Protein AF-A0A1X0SEX7-F1 (afdb_monomer_lite)

Radius of gyration: 27.44 Å; chains: 1; bounding box: 68×62×56 Å

Sequence (170 aa):
SIDMVCKDCQETGHANKSYYKCKYYKEASADDVGTSAGKKRKQSSGVKQEKAKRQKTTESSSSVICTSCKQTGHKSARSPDCPNHMLSKNEIFSRNLGQQFKTLTRKLPFNHCIHSSYQSALNSRIVSACEDTHQVVSRAQLFINQYTLNLKVHSNHIFKQNFWYSICQL

Organism: Rhizopus microsporus (NCBI:txid58291)

Structure (mmCIF, N/CA/C/O backbone):
data_AF-A0A1X0SEX7-F1
#
_entry.id   AF-A0A1X0SEX7-F1
#
loop_
_atom_site.group_PDB
_atom_site.id
_atom_site.type_symbol
_atom_site.label_atom_id
_atom_site.label_alt_id
_atom_site.label_comp_id
_atom_site.label_asym_id
_atom_site.label_entity_id
_atom_site.label_seq_id
_atom_site.pdbx_PDB_ins_code
_atom_site.Cartn_x
_atom_site.Cartn_y
_atom_site.Cartn_z
_atom_site.occupancy
_atom_site.B_iso_or_equiv
_atom_site.auth_seq_id
_atom_site.auth_comp_id
_atom_site.auth_asym_id
_atom_site.auth_atom_id
_atom_site.pdbx_PDB_model_num
ATOM 1 N N . SER A 1 1 ? -2.885 44.934 -12.600 1.00 49.81 1 SER A N 1
ATOM 2 C CA . SER A 1 1 ? -3.282 43.662 -11.974 1.00 49.81 1 SER A CA 1
ATOM 3 C C . SER A 1 1 ? -4.450 43.088 -12.729 1.00 49.81 1 SER A C 1
ATOM 5 O O . SER A 1 1 ? -5.437 43.788 -12.883 1.00 49.81 1 SER A O 1
ATOM 7 N N . ILE A 1 2 ? -4.330 41.872 -13.259 1.00 58.03 2 ILE A N 1
ATOM 8 C CA . ILE A 1 2 ? -5.489 41.151 -13.793 1.00 58.03 2 ILE A CA 1
ATOM 9 C C . ILE A 1 2 ? -6.221 40.613 -12.570 1.00 58.03 2 ILE A C 1
ATOM 11 O O . ILE A 1 2 ? -5.720 39.698 -11.915 1.00 58.03 2 ILE A O 1
ATOM 15 N N . ASP A 1 3 ? -7.350 41.222 -12.221 1.00 67.75 3 ASP A N 1
ATOM 16 C CA . ASP A 1 3 ? -8.207 40.705 -11.163 1.00 67.75 3 ASP A CA 1
ATOM 17 C C . ASP A 1 3 ? -8.686 39.315 -11.582 1.00 67.75 3 ASP A C 1
ATOM 19 O O . ASP A 1 3 ? -9.443 39.145 -12.537 1.00 67.75 3 ASP A O 1
ATOM 23 N N . MET A 1 4 ? -8.163 38.286 -10.917 1.00 80.69 4 MET A N 1
ATOM 24 C CA . MET A 1 4 ? -8.526 36.906 -11.207 1.00 80.69 4 MET A CA 1
ATOM 25 C C . MET A 1 4 ? -9.962 36.683 -10.731 1.00 80.69 4 MET A C 1
ATOM 27 O O . MET A 1 4 ? -10.210 36.651 -9.528 1.00 80.69 4 MET A O 1
ATOM 31 N N . VAL A 1 5 ? -10.899 36.577 -11.673 1.00 85.94 5 VAL A N 1
ATOM 32 C CA . VAL A 1 5 ? -12.322 36.350 -11.394 1.00 85.94 5 VAL A CA 1
ATOM 33 C C . VAL A 1 5 ? -12.609 34.854 -11.331 1.00 85.94 5 VAL A C 1
ATOM 35 O O . VAL A 1 5 ? -12.211 34.084 -12.213 1.00 85.94 5 VAL A O 1
ATOM 38 N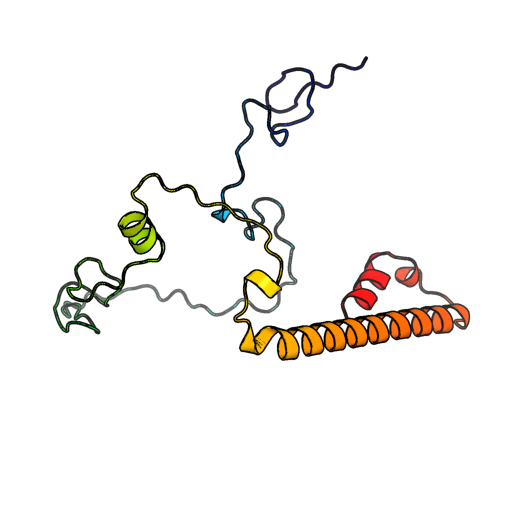 N . CYS A 1 6 ? -13.336 34.438 -10.300 1.00 89.12 6 CYS A N 1
ATOM 39 C CA . CYS A 1 6 ? -13.711 33.053 -10.097 1.00 89.12 6 CYS A CA 1
ATOM 40 C C . CYS A 1 6 ? -14.743 32.614 -11.133 1.00 89.12 6 CYS A C 1
ATOM 42 O O . CYS A 1 6 ? -15.816 33.202 -11.245 1.00 89.12 6 CYS A O 1
ATOM 44 N N . LYS A 1 7 ? -14.468 31.518 -11.846 1.00 89.56 7 LYS A N 1
ATOM 45 C CA . LYS A 1 7 ? -15.387 30.986 -12.865 1.00 89.56 7 LYS A CA 1
ATOM 46 C C . LYS A 1 7 ? -16.704 30.454 -12.293 1.00 89.56 7 LYS A C 1
ATOM 48 O O . LYS A 1 7 ? -17.664 30.309 -13.041 1.00 89.56 7 LYS A O 1
ATOM 53 N N . ASP A 1 8 ? -16.741 30.140 -10.999 1.00 88.50 8 ASP A N 1
ATOM 54 C CA . ASP A 1 8 ? -17.912 29.556 -10.343 1.00 88.50 8 ASP A CA 1
ATOM 55 C C . ASP A 1 8 ? -18.738 30.598 -9.570 1.00 88.50 8 ASP A C 1
ATOM 57 O O . ASP A 1 8 ? -19.960 30.584 -9.676 1.00 88.50 8 ASP A O 1
ATOM 61 N N . CYS A 1 9 ? -18.105 31.492 -8.793 1.00 88.19 9 CYS A N 1
ATOM 62 C CA . CYS A 1 9 ? -18.814 32.510 -7.997 1.00 88.19 9 CYS A CA 1
ATOM 63 C C . CYS A 1 9 ? -18.728 33.939 -8.527 1.00 88.19 9 CYS A C 1
ATOM 65 O O . CYS A 1 9 ? -19.382 34.806 -7.960 1.00 88.19 9 CYS A O 1
ATOM 67 N N . GLN A 1 10 ? -17.970 34.182 -9.600 1.00 85.44 10 GLN A N 1
ATOM 68 C CA . GLN A 1 10 ? -17.798 35.497 -10.234 1.00 85.44 10 GLN A CA 1
ATOM 69 C C . GLN A 1 10 ? -17.196 36.588 -9.328 1.00 85.44 10 GLN A C 1
ATOM 71 O O . GLN A 1 10 ? -17.140 37.750 -9.716 1.00 85.44 10 GLN A O 1
ATOM 76 N N . GLU A 1 11 ? -16.683 36.225 -8.151 1.00 86.38 11 GLU A N 1
ATOM 77 C CA . GLU A 1 11 ? -15.942 37.130 -7.269 1.00 86.38 11 GLU A CA 1
ATOM 78 C C . GLU A 1 11 ? -14.468 37.222 -7.686 1.00 86.38 11 GLU A C 1
ATOM 80 O O . GLU A 1 11 ? -13.897 36.279 -8.243 1.00 86.38 11 GLU A O 1
ATOM 85 N N . THR A 1 12 ? -13.831 38.354 -7.396 1.00 86.56 12 THR A N 1
ATOM 86 C CA . THR A 1 12 ? -12.409 38.587 -7.670 1.00 86.56 12 THR A CA 1
ATOM 87 C C . THR A 1 12 ? -11.507 37.949 -6.603 1.00 86.56 12 THR A C 1
ATOM 89 O O . THR A 1 12 ? -11.920 37.650 -5.482 1.00 86.56 12 THR A O 1
ATOM 92 N N . GLY A 1 13 ? -10.245 37.696 -6.956 1.00 84.56 13 GLY A N 1
ATOM 93 C CA . GLY A 1 13 ? -9.204 37.202 -6.046 1.00 84.56 13 GLY A CA 1
ATOM 94 C C . GLY A 1 13 ? -8.986 35.683 -6.032 1.00 84.56 13 GLY A C 1
ATOM 95 O O . GLY A 1 13 ? -8.100 35.213 -5.320 1.00 84.56 13 GLY A O 1
ATOM 96 N N . HIS A 1 14 ? -9.736 34.896 -6.811 1.00 86.69 14 HIS A N 1
ATOM 97 C CA . HIS A 1 14 ? -9.532 33.445 -6.938 1.00 86.69 14 HIS A CA 1
ATOM 98 C C . HIS A 1 14 ? -10.103 32.893 -8.257 1.00 86.69 14 HIS A C 1
ATOM 100 O O . HIS A 1 14 ? -10.857 33.570 -8.938 1.00 86.69 14 HIS A O 1
ATOM 106 N N . ALA A 1 15 ? -9.731 31.669 -8.653 1.00 85.69 15 ALA A N 1
ATOM 107 C CA . ALA A 1 15 ? -10.005 31.164 -10.009 1.00 85.69 15 ALA A CA 1
ATOM 108 C C . ALA A 1 15 ? -11.253 30.275 -10.119 1.00 85.69 15 ALA A C 1
ATOM 110 O O . ALA A 1 15 ? -11.877 30.222 -11.180 1.00 85.69 15 ALA A O 1
ATOM 111 N N . ASN A 1 16 ? -11.587 29.519 -9.072 1.00 87.06 16 ASN A N 1
ATOM 112 C CA . ASN A 1 16 ? -12.668 28.530 -9.091 1.00 87.06 16 ASN A CA 1
ATOM 113 C C . ASN A 1 16 ? -13.093 28.122 -7.666 1.00 87.06 16 ASN A C 1
ATOM 115 O O . ASN A 1 16 ? -12.417 28.436 -6.682 1.00 87.06 16 ASN A O 1
ATOM 119 N N . LYS A 1 17 ? -14.171 27.340 -7.571 1.00 87.12 17 LYS A N 1
ATOM 120 C CA . LYS A 1 17 ? -14.752 26.848 -6.310 1.00 87.12 17 LYS A CA 1
ATOM 121 C C . LYS A 1 17 ? -13.900 25.879 -5.495 1.00 87.12 17 LYS A C 1
ATOM 123 O O . LYS A 1 17 ? -14.319 25.504 -4.411 1.00 87.12 17 LYS A O 1
ATOM 128 N N . SER A 1 18 ? -12.738 25.439 -5.985 1.00 83.50 18 SER A N 1
ATOM 129 C CA . SER A 1 18 ? -11.811 24.628 -5.178 1.00 83.50 18 SER A CA 1
ATOM 130 C C . SER A 1 18 ? -10.974 25.469 -4.210 1.00 83.50 18 SER A C 1
ATOM 132 O O . SER A 1 18 ? -10.324 24.922 -3.324 1.00 83.50 18 SER A O 1
ATOM 134 N N . TYR A 1 19 ? -11.000 26.799 -4.345 1.00 84.50 19 TYR A N 1
ATOM 135 C CA . TYR A 1 19 ? -10.377 27.697 -3.383 1.00 84.50 19 TYR A CA 1
ATOM 136 C C . TYR A 1 19 ? -11.193 27.751 -2.087 1.00 84.50 19 TYR A C 1
ATOM 138 O O . TYR A 1 19 ? -12.383 28.041 -2.127 1.00 84.50 19 TYR A O 1
ATOM 146 N N . TYR A 1 20 ? -10.546 27.530 -0.942 1.00 83.62 20 TYR A N 1
ATOM 147 C CA . TYR A 1 20 ? -11.202 27.365 0.364 1.00 83.62 20 TYR A CA 1
ATOM 148 C C . TYR A 1 20 ? -12.049 28.559 0.839 1.00 83.62 20 TYR A C 1
ATOM 150 O O . TYR A 1 20 ? -12.899 28.389 1.705 1.00 83.62 20 TYR A O 1
ATOM 158 N N . LYS A 1 21 ? -11.830 29.762 0.290 1.00 83.31 21 LYS A N 1
ATOM 159 C CA . LYS A 1 21 ? -12.647 30.955 0.586 1.00 83.31 21 LYS A CA 1
ATOM 160 C C . LYS A 1 21 ? -13.749 31.218 -0.440 1.00 83.31 21 LYS A C 1
ATOM 162 O O . LYS A 1 21 ? -14.477 32.191 -0.295 1.00 83.31 21 LYS A O 1
ATOM 167 N N . CYS A 1 22 ? -13.863 30.407 -1.491 1.00 85.56 22 CYS A N 1
ATOM 168 C CA . CYS A 1 22 ? -14.945 30.554 -2.455 1.00 85.56 22 CYS A CA 1
ATOM 169 C C . CYS A 1 22 ? -16.279 30.211 -1.787 1.00 85.56 22 CYS A C 1
ATOM 171 O O . CYS A 1 22 ? -16.394 29.179 -1.129 1.00 85.56 22 CYS A O 1
ATOM 173 N N . LYS A 1 23 ? -17.320 31.007 -2.044 1.00 85.19 23 LYS A N 1
ATOM 174 C CA . LYS A 1 23 ? -18.686 30.749 -1.560 1.00 85.19 23 LYS A CA 1
ATOM 175 C C . LYS A 1 23 ? -19.226 29.354 -1.917 1.00 85.19 23 LYS A C 1
ATOM 177 O O . LYS A 1 23 ? -20.073 28.821 -1.208 1.00 85.19 23 LYS A O 1
ATOM 182 N N . TYR A 1 24 ? -18.744 28.760 -3.009 1.00 83.94 24 TYR A N 1
ATOM 183 C CA . TYR A 1 24 ? -19.143 27.423 -3.465 1.00 83.94 24 TYR A CA 1
ATOM 184 C C . TYR A 1 24 ? -18.154 26.315 -3.094 1.00 83.94 24 TYR A C 1
ATOM 186 O O . TYR A 1 24 ? -18.275 25.193 -3.596 1.00 83.94 24 TYR A O 1
ATOM 194 N N . TYR A 1 25 ? -17.171 26.613 -2.244 1.00 84.56 25 TYR A N 1
ATOM 195 C CA . TYR A 1 25 ? -16.242 25.615 -1.747 1.00 84.56 25 TYR A CA 1
ATOM 196 C C . TYR A 1 25 ? -16.982 24.569 -0.917 1.00 84.56 25 TYR A C 1
ATOM 198 O O . TYR A 1 25 ? -17.688 24.883 0.040 1.00 84.56 25 TYR A O 1
ATOM 206 N N . LYS A 1 26 ? -16.818 23.305 -1.303 1.00 80.81 26 LYS A N 1
ATOM 207 C CA . LYS A 1 26 ? -17.250 22.165 -0.501 1.00 80.81 26 LYS A CA 1
ATOM 208 C C . LYS A 1 26 ? -16.014 21.600 0.175 1.00 80.81 26 LYS A C 1
ATOM 210 O O . LYS A 1 26 ? -15.105 21.138 -0.514 1.00 80.81 26 LYS A O 1
ATOM 215 N N . GLU A 1 27 ? -15.987 21.654 1.505 1.00 75.25 27 GLU A N 1
ATOM 216 C CA . GLU A 1 27 ? -14.984 20.934 2.284 1.00 75.25 27 GLU A CA 1
ATOM 217 C C . GLU A 1 27 ? -15.047 19.452 1.914 1.00 75.25 27 GLU A C 1
ATOM 219 O O . GLU A 1 27 ? -16.125 18.854 1.907 1.00 75.25 27 GLU A O 1
ATOM 224 N N . ALA A 1 28 ? -13.896 18.877 1.565 1.00 70.00 28 ALA A N 1
ATOM 225 C CA . ALA A 1 28 ? -13.801 17.449 1.313 1.00 70.00 28 ALA A CA 1
ATOM 226 C C . ALA A 1 28 ? -14.220 16.696 2.584 1.00 70.00 28 ALA A C 1
ATOM 228 O O . ALA A 1 28 ? -13.666 16.935 3.662 1.00 70.00 28 ALA A O 1
ATOM 229 N N . SER A 1 29 ? -15.202 15.803 2.456 1.00 62.38 29 SER A N 1
ATOM 230 C CA . SER A 1 29 ? -15.613 14.927 3.547 1.00 62.38 29 SER A CA 1
ATOM 231 C C . SER A 1 29 ? -14.523 13.887 3.808 1.00 62.38 29 SER A C 1
ATOM 233 O O . SER A 1 29 ? -13.767 13.517 2.908 1.00 62.38 29 SER A O 1
ATOM 235 N N . ALA A 1 30 ? -14.457 13.356 5.029 1.00 54.44 30 ALA A N 1
ATOM 236 C CA . ALA A 1 30 ? -13.590 12.217 5.341 1.00 54.44 30 ALA A CA 1
ATOM 237 C C . ALA A 1 30 ? -13.887 11.000 4.438 1.00 54.44 30 ALA A C 1
ATOM 239 O O . ALA A 1 30 ? -12.984 10.217 4.147 1.00 54.44 30 ALA A O 1
ATOM 240 N N . ASP A 1 31 ? -15.122 10.899 3.936 1.00 56.31 31 ASP A N 1
ATOM 241 C CA . ASP A 1 31 ? -15.549 9.874 2.980 1.00 56.31 31 ASP A CA 1
ATOM 242 C C . ASP A 1 31 ? -15.031 10.106 1.547 1.00 56.31 31 ASP A C 1
ATOM 244 O O . ASP A 1 31 ? -15.022 9.173 0.748 1.00 56.31 31 ASP A O 1
ATOM 248 N N . ASP A 1 32 ? -14.551 11.313 1.217 1.00 50.97 32 ASP A N 1
ATOM 249 C CA . ASP A 1 32 ? -14.020 11.645 -0.114 1.00 50.97 32 ASP A CA 1
ATOM 250 C C . ASP A 1 32 ? -12.549 11.217 -0.293 1.00 50.97 32 ASP A C 1
ATOM 252 O O . ASP A 1 32 ? -12.001 11.238 -1.403 1.00 50.97 32 ASP A O 1
ATOM 256 N N . VAL A 1 33 ? -11.881 10.790 0.785 1.00 48.00 33 VAL A N 1
ATOM 257 C CA . VAL A 1 33 ? -10.485 10.342 0.743 1.00 48.00 33 VAL A CA 1
ATOM 258 C C . VAL A 1 33 ? -10.426 8.892 0.253 1.00 48.00 33 VAL A C 1
ATOM 260 O O . VAL A 1 33 ? -10.594 7.940 1.008 1.00 48.00 33 VAL A O 1
ATOM 263 N N . GLY A 1 34 ? -10.170 8.724 -1.045 1.00 46.12 34 GLY A N 1
ATOM 264 C CA . GLY A 1 34 ? -10.064 7.419 -1.716 1.00 46.12 34 GLY A CA 1
ATOM 265 C C . GLY A 1 34 ? -11.165 7.170 -2.747 1.00 46.12 34 GLY A C 1
ATOM 266 O O . GLY A 1 34 ? -10.979 6.370 -3.666 1.00 46.12 34 GLY A O 1
ATOM 267 N N . THR A 1 35 ? -12.264 7.922 -2.693 1.00 42.97 35 THR A N 1
ATOM 268 C CA . THR A 1 35 ? -13.208 8.030 -3.805 1.00 42.97 35 THR A CA 1
ATOM 269 C C . THR A 1 35 ? -12.827 9.238 -4.642 1.00 42.97 35 THR A C 1
ATOM 271 O O . THR A 1 35 ? -13.201 10.367 -4.351 1.00 42.97 35 THR A O 1
ATOM 274 N N . SER A 1 36 ? -12.064 9.016 -5.711 1.00 43.97 36 SER A N 1
ATOM 275 C CA . SER A 1 36 ? -11.797 10.044 -6.719 1.00 43.97 36 SER A CA 1
ATOM 276 C C . SER A 1 36 ? -13.102 10.446 -7.425 1.00 43.97 36 SER A C 1
ATOM 278 O O . SER A 1 36 ? -13.390 9.998 -8.537 1.00 43.97 36 SER A O 1
ATOM 280 N N . ALA A 1 37 ? -13.905 11.299 -6.793 1.00 49.72 37 ALA A N 1
ATOM 281 C CA . ALA A 1 37 ? -15.013 12.004 -7.412 1.00 49.72 37 ALA A CA 1
ATOM 282 C C . ALA A 1 37 ? -14.429 13.068 -8.359 1.00 49.72 37 ALA A C 1
ATOM 284 O O . ALA A 1 37 ? -14.341 14.244 -8.031 1.00 49.72 37 ALA A O 1
ATOM 285 N N . GLY A 1 38 ? -13.936 12.648 -9.530 1.00 47.88 38 GLY A N 1
ATOM 286 C CA . GLY A 1 38 ? -13.480 13.601 -10.547 1.00 47.88 38 GLY A CA 1
ATOM 287 C C . GLY A 1 38 ? -12.764 13.026 -11.764 1.00 47.88 38 GLY A C 1
ATOM 288 O O . GLY A 1 38 ? -12.977 13.512 -12.868 1.00 47.88 38 GLY A O 1
ATOM 289 N N . LYS A 1 39 ? -11.967 11.962 -11.631 1.00 43.31 39 LYS A N 1
ATOM 290 C CA . LYS A 1 39 ? -11.368 11.265 -12.784 1.00 43.31 39 LYS A CA 1
ATOM 291 C C . LYS A 1 39 ? -11.260 9.781 -12.475 1.00 43.31 39 LYS A C 1
ATOM 293 O O . LYS A 1 39 ? -10.311 9.335 -11.836 1.00 43.31 39 LYS A O 1
ATOM 298 N N . LYS A 1 40 ? -12.234 8.999 -12.951 1.00 41.22 40 LYS A N 1
ATOM 299 C CA . LYS A 1 40 ? -12.087 7.543 -13.038 1.00 41.22 40 LYS A CA 1
ATOM 300 C C . LYS A 1 40 ? -10.865 7.261 -13.907 1.00 41.22 40 LYS A C 1
ATOM 302 O O . LYS A 1 40 ? -10.901 7.460 -15.120 1.00 41.22 40 LYS A O 1
ATOM 307 N N . ARG A 1 41 ? -9.781 6.803 -13.281 1.00 42.78 41 ARG A N 1
ATOM 308 C CA . ARG A 1 41 ? -8.670 6.147 -13.968 1.00 42.78 41 ARG A CA 1
ATOM 309 C C . ARG A 1 41 ? -9.289 4.993 -14.760 1.00 42.78 41 ARG A C 1
ATOM 311 O O . ARG A 1 41 ? -9.863 4.078 -14.171 1.00 42.78 41 ARG A O 1
ATOM 318 N N . LYS A 1 42 ? -9.263 5.091 -16.090 1.00 40.97 42 LYS A N 1
ATOM 319 C CA . LYS A 1 42 ? -9.718 4.045 -17.011 1.00 40.97 42 LYS A CA 1
ATOM 320 C C . LYS A 1 42 ? -8.737 2.880 -16.861 1.00 40.97 42 LYS A C 1
ATOM 322 O O . LYS A 1 42 ? -7.724 2.835 -17.545 1.00 40.97 42 LYS A O 1
ATOM 327 N N . GLN A 1 43 ? -8.972 2.010 -15.880 1.00 35.72 43 GLN A N 1
ATOM 328 C CA . GLN A 1 43 ? -8.320 0.709 -15.851 1.00 35.72 43 GLN A CA 1
ATOM 329 C C . GLN A 1 43 ? -8.866 -0.092 -17.030 1.00 35.72 43 GLN A C 1
ATOM 331 O O . GLN A 1 43 ? -10.076 -0.117 -17.269 1.00 35.72 43 GLN A O 1
ATOM 336 N N . SER A 1 44 ? -7.940 -0.655 -17.795 1.00 38.81 44 SER A N 1
ATOM 337 C CA . SER A 1 44 ? -8.159 -1.474 -18.976 1.00 38.81 44 SER A CA 1
ATOM 338 C C . SER A 1 44 ? -9.265 -2.497 -18.721 1.00 38.81 44 SER A C 1
ATOM 340 O O . SER A 1 44 ? -9.259 -3.221 -17.727 1.00 38.81 44 SER A O 1
ATOM 342 N N . SER A 1 45 ? -10.235 -2.518 -19.625 1.00 39.72 45 SER A N 1
ATOM 343 C CA . SER A 1 45 ? -11.306 -3.502 -19.736 1.00 39.72 45 SER A CA 1
ATOM 344 C C . SER A 1 45 ? -10.729 -4.917 -19.794 1.00 39.72 45 SER A C 1
ATOM 346 O O . SER A 1 45 ? -10.068 -5.254 -20.772 1.00 39.72 45 SER A O 1
ATOM 348 N N . GLY A 1 46 ? -10.967 -5.738 -18.768 1.00 40.84 46 GLY A N 1
ATOM 349 C CA . GLY A 1 46 ? -10.505 -7.130 -18.798 1.00 40.84 46 GLY A CA 1
ATOM 350 C C . GLY A 1 46 ? -10.925 -8.049 -17.652 1.00 40.84 46 GLY A C 1
ATOM 351 O O . GLY A 1 46 ? -10.823 -9.253 -17.818 1.00 40.84 46 GLY A O 1
ATOM 352 N N . VAL A 1 47 ? -11.424 -7.549 -16.513 1.00 42.84 47 VAL A N 1
ATOM 353 C CA . VAL A 1 47 ? -11.895 -8.431 -15.421 1.00 42.84 47 VAL A CA 1
ATOM 354 C C . VAL A 1 47 ? -13.131 -7.832 -14.747 1.00 42.84 47 VAL A C 1
ATOM 356 O O . VAL A 1 47 ? -13.054 -7.254 -13.663 1.00 42.84 47 VAL A O 1
ATOM 359 N N . LYS A 1 48 ? -14.290 -7.877 -15.417 1.00 46.66 48 LYS A N 1
ATOM 360 C CA . LYS A 1 48 ? -15.565 -7.496 -14.782 1.00 46.66 48 LYS A CA 1
ATOM 361 C C . LYS A 1 48 ? -16.801 -8.093 -15.460 1.00 46.66 48 LYS A C 1
ATOM 363 O O . LYS A 1 48 ? -17.646 -7.365 -15.957 1.00 46.66 48 LYS A O 1
ATOM 368 N N . GLN A 1 49 ? -16.917 -9.411 -15.412 1.00 45.09 49 GLN A N 1
ATOM 369 C CA . GLN A 1 49 ? -18.138 -10.220 -15.560 1.00 45.09 49 GLN A CA 1
ATOM 370 C C . GLN A 1 49 ? -17.760 -11.528 -14.839 1.00 45.09 49 GLN A C 1
ATOM 372 O O . GLN A 1 49 ? -16.730 -12.089 -15.164 1.00 45.09 49 GLN A O 1
ATOM 377 N N . GLU A 1 50 ? -18.348 -11.973 -13.733 1.00 42.75 50 GLU A N 1
ATOM 378 C CA . GLU A 1 50 ? -19.755 -12.057 -13.375 1.00 42.75 50 GLU A CA 1
ATOM 379 C C . GLU A 1 50 ? -19.986 -11.618 -11.919 1.00 42.75 50 GLU A C 1
ATOM 381 O O . GLU A 1 50 ? -19.487 -12.206 -10.962 1.00 42.75 50 GLU A O 1
ATOM 386 N N . LYS A 1 51 ? -20.846 -10.626 -11.715 1.00 42.59 51 LYS A N 1
ATOM 387 C CA . LYS A 1 51 ? -21.754 -10.672 -10.566 1.00 42.59 51 LYS A CA 1
ATOM 388 C C . LYS A 1 51 ? -23.146 -10.647 -11.152 1.00 42.59 51 LYS A C 1
ATOM 390 O O . LYS A 1 51 ? -23.711 -9.580 -11.385 1.00 42.59 51 LYS A O 1
ATOM 395 N N . ALA A 1 52 ? -23.635 -11.841 -11.478 1.00 45.53 52 ALA A N 1
ATOM 396 C CA . ALA A 1 52 ? -24.992 -12.049 -11.938 1.00 45.53 52 ALA A CA 1
ATOM 397 C C . ALA A 1 52 ? -25.956 -11.441 -10.911 1.00 45.53 52 ALA A C 1
ATOM 399 O O . ALA A 1 52 ? -26.037 -11.846 -9.749 1.00 45.53 52 ALA A O 1
ATOM 400 N N . LYS A 1 53 ? -26.653 -10.403 -11.361 1.00 49.88 53 LYS A N 1
ATOM 401 C CA . LYS A 1 53 ? -27.741 -9.731 -10.668 1.00 49.88 53 LYS A CA 1
ATOM 402 C C . LYS A 1 53 ? -28.911 -10.716 -10.664 1.00 49.88 53 LYS A C 1
ATOM 404 O O . LYS A 1 53 ? -29.708 -10.730 -11.594 1.00 49.88 53 LYS A O 1
ATOM 409 N N . ARG A 1 54 ? -28.968 -11.605 -9.668 1.00 41.06 54 ARG A N 1
ATOM 410 C CA . ARG A 1 54 ? -30.060 -12.577 -9.542 1.00 41.06 54 ARG A CA 1
ATOM 411 C C . ARG A 1 54 ? -31.336 -11.806 -9.198 1.00 41.06 54 ARG A C 1
ATOM 413 O O . ARG A 1 54 ? -31.497 -11.322 -8.078 1.00 41.06 54 ARG A O 1
ATOM 420 N N . GLN A 1 55 ? -32.185 -11.620 -10.205 1.00 42.59 55 GLN A N 1
ATOM 421 C CA . GLN A 1 55 ? -33.541 -11.111 -10.052 1.00 42.59 55 GLN A CA 1
ATOM 422 C C . GLN A 1 55 ? -34.282 -12.006 -9.054 1.00 42.59 55 GLN A C 1
ATOM 424 O O . GLN A 1 55 ? -34.279 -13.231 -9.163 1.00 42.59 55 GLN A O 1
ATOM 429 N N . LYS A 1 56 ? -34.862 -11.375 -8.031 1.00 43.56 56 LYS A N 1
ATOM 430 C CA . LYS A 1 56 ? -35.777 -12.015 -7.093 1.00 43.56 56 LYS A CA 1
ATOM 431 C C . LYS A 1 56 ? -37.132 -12.145 -7.780 1.00 43.56 56 LYS A C 1
ATOM 433 O O . LYS A 1 56 ? -37.862 -11.167 -7.875 1.00 43.56 56 LYS A O 1
ATOM 438 N N . THR A 1 57 ? -37.467 -13.357 -8.182 1.00 44.81 57 THR A N 1
ATOM 439 C CA . THR A 1 57 ? -38.845 -13.787 -8.416 1.00 44.81 57 THR A CA 1
ATOM 440 C C . THR A 1 57 ? -39.021 -15.123 -7.731 1.00 44.81 57 THR A C 1
ATOM 442 O O . THR A 1 57 ? -38.633 -16.148 -8.282 1.00 44.81 57 THR A O 1
ATOM 445 N N . THR A 1 58 ? -39.522 -15.093 -6.499 1.00 37.34 58 THR A N 1
ATOM 446 C CA . THR A 1 58 ? -40.588 -15.980 -6.008 1.00 37.34 58 THR A CA 1
ATOM 447 C C . THR A 1 58 ? -40.909 -15.585 -4.575 1.00 37.34 58 THR A C 1
ATOM 449 O O . THR A 1 58 ? -40.044 -15.568 -3.696 1.00 37.34 58 THR A O 1
ATOM 452 N N . GLU A 1 59 ? -42.165 -15.212 -4.373 1.00 49.03 59 GLU A N 1
ATOM 453 C CA . GLU A 1 59 ? -42.824 -15.218 -3.080 1.00 49.03 59 GLU A CA 1
ATOM 454 C C . GLU A 1 59 ? -42.629 -16.600 -2.462 1.00 49.03 59 GLU A C 1
ATOM 456 O O . GLU A 1 59 ? -43.084 -17.616 -2.980 1.00 49.03 59 GLU A O 1
ATOM 461 N N . SER A 1 60 ? -41.893 -16.646 -1.362 1.00 40.38 60 SER A N 1
ATOM 462 C CA . SER A 1 60 ? -41.946 -17.771 -0.452 1.00 40.38 60 SER A CA 1
ATOM 463 C C . SER A 1 60 ? -41.964 -17.161 0.932 1.00 40.38 60 SER A C 1
ATOM 465 O O . SER A 1 60 ? -41.017 -16.493 1.353 1.00 40.38 60 SER A O 1
ATOM 467 N N . SER A 1 61 ? -43.097 -17.321 1.604 1.00 53.56 61 SER A N 1
ATOM 468 C CA . SER A 1 61 ? -43.370 -16.892 2.970 1.00 53.56 61 SER A CA 1
ATOM 469 C C . SER A 1 61 ? -42.579 -17.724 3.988 1.00 53.56 61 SER A C 1
ATOM 471 O O . SER A 1 61 ? -43.110 -18.146 5.010 1.00 53.56 61 SER A O 1
ATOM 473 N N . SER A 1 62 ? -41.298 -17.987 3.720 1.00 62.53 62 SER A N 1
ATOM 474 C CA . SER A 1 62 ? -40.375 -18.458 4.740 1.00 62.53 62 SER A CA 1
ATOM 475 C C . SER A 1 62 ? -40.098 -17.270 5.650 1.00 62.53 62 SER A C 1
ATOM 477 O O . SER A 1 62 ? -39.515 -16.270 5.209 1.00 62.53 62 SER A O 1
ATOM 479 N N . SER A 1 63 ? -40.546 -17.355 6.899 1.00 72.19 63 SER A N 1
ATOM 480 C CA . SER A 1 63 ? -40.198 -16.379 7.921 1.00 72.19 63 SER A CA 1
ATOM 481 C C . SER A 1 63 ? -38.682 -16.168 7.898 1.00 72.19 63 SER A C 1
ATOM 483 O O . SER A 1 63 ? -37.883 -17.103 7.924 1.00 72.19 63 SER A O 1
ATOM 485 N N . VAL A 1 64 ? -38.265 -14.916 7.726 1.00 85.88 64 VAL A N 1
ATOM 486 C CA . VAL A 1 64 ? -36.846 -14.575 7.681 1.00 85.88 64 VAL A CA 1
ATOM 487 C C . VAL A 1 64 ? -36.294 -14.771 9.090 1.00 85.88 64 VAL A C 1
ATOM 489 O O . VAL A 1 64 ? -36.597 -13.966 9.962 1.00 85.88 64 VAL A O 1
ATOM 492 N N . ILE A 1 65 ? -35.541 -15.848 9.322 1.00 90.25 65 ILE A N 1
ATOM 493 C CA . ILE A 1 65 ? -34.960 -16.174 10.632 1.00 90.25 65 ILE A CA 1
ATOM 494 C C . ILE A 1 65 ? -33.540 -15.611 10.728 1.00 90.25 65 ILE A C 1
ATOM 496 O O . ILE A 1 65 ? -32.706 -15.816 9.842 1.00 90.25 65 ILE A O 1
ATOM 500 N N . CYS A 1 66 ? -33.248 -14.933 11.833 1.00 92.62 66 CYS A N 1
ATOM 501 C CA . CYS A 1 66 ? -31.945 -14.358 12.104 1.00 92.62 66 CYS A CA 1
ATOM 502 C C . CYS A 1 66 ? -30.915 -15.440 12.405 1.00 92.62 66 CYS A C 1
ATOM 504 O O . CYS A 1 66 ? -31.099 -16.282 13.285 1.00 92.62 66 CYS A O 1
ATOM 506 N N . THR A 1 67 ? -29.766 -15.381 11.738 1.00 92.94 67 THR A N 1
ATOM 507 C CA . THR A 1 67 ? -28.686 -16.345 11.977 1.00 92.94 67 THR A CA 1
ATOM 508 C C . THR A 1 67 ? -28.067 -16.226 13.370 1.00 92.94 67 THR A C 1
ATOM 510 O O . THR A 1 67 ? -27.598 -17.240 13.893 1.00 92.94 67 THR A O 1
ATOM 513 N N . SER A 1 68 ? -28.105 -15.030 13.973 1.00 92.31 68 SER A N 1
ATOM 514 C CA . SER A 1 68 ? -27.505 -14.728 15.278 1.00 92.31 68 SER A CA 1
ATOM 515 C C . SER A 1 68 ? -28.436 -15.018 16.456 1.00 92.31 68 SER A C 1
ATOM 517 O O . SER A 1 68 ? -28.048 -15.769 17.343 1.00 92.31 68 SER A O 1
ATOM 519 N N . CYS A 1 69 ? -29.651 -14.460 16.473 1.00 92.31 69 CYS A N 1
ATOM 520 C CA . CYS A 1 69 ? -30.573 -14.598 17.610 1.00 92.31 69 CYS A CA 1
ATOM 521 C C . CYS A 1 69 ? -31.694 -15.626 17.393 1.00 92.31 69 CYS A C 1
ATOM 523 O O . CYS A 1 69 ? -32.501 -15.835 18.290 1.00 92.31 69 CYS A O 1
ATOM 525 N N . LYS A 1 70 ? -31.772 -16.246 16.205 1.00 91.62 70 LYS A N 1
ATOM 526 C CA . LYS A 1 70 ? -32.802 -17.232 15.818 1.00 91.62 70 LYS A CA 1
ATOM 527 C C . LYS A 1 70 ? -34.249 -16.717 15.834 1.00 91.62 70 LYS A C 1
ATOM 529 O O . LYS A 1 70 ? -35.169 -17.508 15.665 1.00 91.62 70 LYS A O 1
ATOM 534 N N . GLN A 1 71 ? -34.463 -15.408 15.966 1.00 90.12 71 GLN A N 1
ATOM 535 C CA . GLN A 1 71 ? -35.789 -14.791 15.888 1.00 90.12 71 GLN A CA 1
ATOM 536 C C . GLN A 1 71 ? -36.203 -14.512 14.441 1.00 90.12 71 GLN A C 1
ATOM 538 O O . GLN A 1 71 ? -35.363 -14.313 13.564 1.00 90.12 71 GLN A O 1
ATOM 543 N N . THR A 1 72 ? -37.509 -14.482 14.194 1.00 90.31 72 THR A N 1
ATOM 544 C CA . THR A 1 72 ? -38.095 -14.148 12.891 1.00 90.31 72 THR A CA 1
ATOM 545 C C . THR A 1 72 ? -38.207 -12.636 12.687 1.00 90.31 72 THR A C 1
ATOM 547 O O . THR A 1 72 ? -38.409 -11.896 13.642 1.00 90.31 72 THR A O 1
ATOM 550 N N . GLY A 1 73 ? -38.134 -12.174 11.439 1.00 89.56 73 GLY A N 1
ATOM 551 C CA . GLY A 1 73 ? -38.332 -10.770 11.048 1.00 89.56 73 GLY A CA 1
ATOM 552 C C . GLY A 1 73 ? -37.068 -10.074 10.535 1.00 89.56 73 GLY A C 1
ATOM 553 O O . GLY A 1 73 ? -37.167 -9.106 9.789 1.00 89.56 73 GLY A O 1
ATOM 554 N N . HIS A 1 74 ? -35.877 -10.603 10.830 1.00 90.62 74 HIS A N 1
ATOM 555 C CA . HIS A 1 74 ? -34.601 -10.052 10.363 1.00 90.62 74 HIS A CA 1
ATOM 556 C C . HIS A 1 74 ? -33.567 -11.153 10.082 1.00 90.62 74 HIS A C 1
ATOM 558 O O . HIS A 1 74 ? -33.714 -12.291 10.512 1.00 90.62 74 HIS A O 1
ATOM 564 N N . LYS A 1 75 ? -32.516 -10.841 9.306 1.00 91.06 75 LYS A N 1
ATOM 565 C CA . LYS A 1 75 ? -31.574 -11.854 8.774 1.00 91.06 75 LYS A CA 1
ATOM 566 C C . LYS A 1 75 ? -30.337 -12.106 9.624 1.00 91.06 75 LYS A C 1
ATOM 568 O O . LYS A 1 75 ? -29.777 -13.198 9.569 1.00 91.06 75 LYS A O 1
ATOM 573 N N . SER A 1 76 ? -29.841 -11.098 10.329 1.00 91.75 76 SER A N 1
ATOM 574 C CA . SER A 1 76 ? -28.550 -11.184 11.011 1.00 91.75 76 SER A CA 1
ATOM 575 C C . SER A 1 76 ? -28.424 -10.144 12.112 1.00 91.75 76 SER A C 1
ATOM 577 O O . SER A 1 76 ? -29.206 -9.200 12.180 1.00 91.75 76 SER A O 1
ATOM 579 N N . ALA A 1 77 ? -27.354 -10.270 12.894 1.00 90.94 77 ALA A N 1
ATOM 580 C CA . ALA A 1 77 ? -26.942 -9.293 13.890 1.00 90.94 77 ALA A CA 1
ATOM 581 C C . ALA A 1 77 ? -26.640 -7.893 13.336 1.00 90.94 77 ALA A C 1
ATOM 583 O O . ALA A 1 77 ? -26.414 -6.992 14.116 1.00 90.94 77 ALA A O 1
ATOM 584 N N . ARG A 1 78 ? -26.610 -7.671 12.017 1.00 89.38 78 ARG A N 1
ATOM 585 C CA . ARG A 1 78 ? -26.482 -6.307 11.474 1.00 89.38 78 ARG A CA 1
ATOM 586 C C . ARG A 1 78 ? -27.796 -5.524 11.505 1.00 89.38 78 ARG A C 1
ATOM 588 O O . ARG A 1 78 ? -27.779 -4.332 11.219 1.00 89.38 78 ARG A O 1
ATOM 595 N N . SER A 1 79 ? -28.924 -6.206 11.712 1.00 88.62 79 SER A N 1
ATOM 596 C CA . SER A 1 79 ? -30.220 -5.545 11.853 1.00 88.62 79 SER A CA 1
ATOM 597 C C . SER A 1 79 ? -30.332 -4.951 13.260 1.00 88.62 79 SER A C 1
ATOM 599 O O . SER A 1 79 ? -30.032 -5.665 14.221 1.00 88.62 79 SER A O 1
ATOM 601 N N . PRO A 1 80 ? -30.817 -3.701 13.376 1.00 88.81 80 PRO A N 1
ATOM 602 C CA . PRO A 1 80 ? -31.054 -3.053 14.665 1.00 88.81 80 PRO A CA 1
ATOM 603 C C . PRO A 1 80 ? -32.121 -3.772 15.502 1.00 88.81 80 PRO A C 1
ATOM 605 O O . PRO A 1 80 ? -32.161 -3.599 16.714 1.00 88.81 80 PRO A O 1
ATOM 608 N N . ASP A 1 81 ? -32.945 -4.611 14.869 1.00 87.62 81 ASP A N 1
ATOM 609 C CA . ASP A 1 81 ? -33.987 -5.416 15.512 1.00 87.62 81 ASP A CA 1
ATOM 610 C C . ASP A 1 81 ? -33.428 -6.701 16.143 1.00 87.62 81 ASP A C 1
ATOM 612 O O . ASP A 1 81 ? -34.146 -7.435 16.822 1.00 87.62 81 ASP A O 1
ATOM 616 N N . CYS A 1 82 ? -32.150 -7.017 15.904 1.00 90.94 82 CYS A N 1
ATOM 617 C CA . CYS A 1 82 ? -31.503 -8.150 16.542 1.00 90.94 82 CYS A CA 1
ATOM 618 C C . CYS A 1 82 ? -31.162 -7.795 17.998 1.00 90.94 82 CYS A C 1
ATOM 620 O O . CYS A 1 82 ? -30.444 -6.822 18.223 1.00 90.94 82 CYS A O 1
ATOM 622 N N . PRO A 1 83 ? -31.530 -8.618 18.997 1.00 90.31 83 PRO A N 1
ATOM 623 C CA . PRO A 1 83 ? -31.073 -8.418 20.376 1.00 90.31 83 PRO A CA 1
ATOM 624 C C . PRO A 1 83 ? -29.539 -8.465 20.496 1.00 90.31 83 PRO A C 1
ATOM 626 O O . PRO A 1 83 ? -28.966 -7.863 21.396 1.00 90.31 83 PRO A O 1
ATOM 629 N N . ASN A 1 84 ? -28.868 -9.126 19.548 1.00 91.94 84 ASN A N 1
ATOM 630 C CA . ASN A 1 84 ? -27.412 -9.155 19.420 1.00 91.94 84 ASN A CA 1
ATOM 631 C C . ASN A 1 84 ? -26.908 -8.159 18.357 1.00 91.94 84 ASN A C 1
ATOM 633 O O . ASN A 1 84 ? -25.992 -8.497 17.606 1.00 91.94 84 ASN A O 1
ATOM 637 N N . HIS A 1 85 ? -27.541 -6.988 18.212 1.00 93.44 85 HIS A N 1
ATOM 638 C CA . HIS A 1 85 ? -27.183 -6.007 17.181 1.00 93.44 85 HIS A CA 1
ATOM 639 C C . HIS A 1 85 ? -25.701 -5.620 17.257 1.00 93.44 85 HIS A C 1
ATOM 641 O O . HIS A 1 85 ? -25.206 -5.080 18.248 1.00 93.44 85 HIS A O 1
ATOM 647 N N . MET A 1 86 ? -24.982 -5.898 16.176 1.00 92.31 86 MET A N 1
ATOM 648 C CA . MET A 1 86 ? -23.611 -5.480 15.962 1.00 92.31 86 MET A CA 1
ATOM 649 C C . MET A 1 86 ? -23.621 -4.038 15.478 1.00 92.31 86 MET A C 1
ATOM 651 O O . MET A 1 86 ? -23.803 -3.775 14.286 1.00 92.31 86 MET A O 1
ATOM 655 N N . LEU A 1 87 ? -23.362 -3.127 16.413 1.00 90.88 87 LEU A N 1
ATOM 656 C CA . LEU A 1 87 ? -23.217 -1.707 16.129 1.00 90.88 87 LEU A CA 1
ATOM 657 C C . LEU A 1 87 ? -22.190 -1.484 15.010 1.00 90.88 87 LEU A C 1
ATOM 659 O O . LEU A 1 87 ? -21.056 -1.973 15.045 1.00 90.88 87 LEU A O 1
ATOM 663 N N . SER A 1 88 ? -22.585 -0.702 14.017 1.00 89.12 88 SER A N 1
ATOM 664 C CA . SER A 1 88 ? -21.682 -0.129 13.032 1.00 89.12 88 SER A CA 1
ATOM 665 C C . SER A 1 88 ? -20.667 0.795 13.705 1.00 89.12 88 SER A C 1
ATOM 667 O O . SER A 1 88 ? -20.885 1.312 14.801 1.00 89.12 88 SER A O 1
ATOM 669 N N . LYS A 1 89 ? -19.550 1.068 13.020 1.00 87.44 89 LYS A N 1
ATOM 670 C CA . LYS A 1 89 ? -18.546 2.022 13.519 1.00 87.44 89 LYS A CA 1
ATOM 671 C C . LYS A 1 89 ? -19.162 3.384 13.848 1.00 87.44 89 LYS A C 1
ATOM 673 O O . LYS A 1 89 ? -18.821 3.955 14.874 1.00 87.44 89 LYS A O 1
ATOM 678 N N . ASN A 1 90 ? -20.088 3.865 13.019 1.00 86.06 90 ASN A N 1
ATOM 679 C CA . ASN A 1 90 ? -20.763 5.139 13.255 1.00 86.06 90 ASN A CA 1
ATOM 680 C C . ASN A 1 90 ? -21.651 5.086 14.497 1.00 86.06 90 ASN A C 1
ATOM 682 O O . ASN A 1 90 ? -21.580 5.999 15.305 1.00 86.06 90 ASN A O 1
ATOM 686 N N . GLU A 1 91 ? -22.413 4.010 14.708 1.00 88.88 91 GLU A N 1
ATOM 687 C CA . GLU A 1 91 ? -23.208 3.844 15.934 1.00 88.88 91 GLU A CA 1
ATOM 688 C C . GLU A 1 91 ? -22.320 3.772 17.183 1.00 88.88 91 GLU A C 1
ATOM 690 O O . GLU A 1 91 ? -22.635 4.383 18.202 1.00 88.88 91 GLU A O 1
ATOM 695 N N . ILE A 1 92 ? -21.177 3.081 17.097 1.00 90.94 92 ILE A N 1
ATOM 696 C CA . ILE A 1 92 ? -20.178 3.047 18.172 1.00 90.94 92 ILE A CA 1
ATOM 697 C C . ILE A 1 92 ? -19.657 4.461 18.447 1.00 90.94 92 ILE 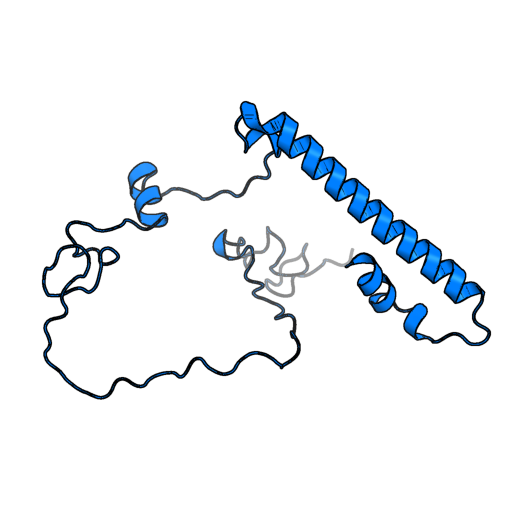A C 1
ATOM 699 O O . ILE A 1 92 ? -19.633 4.881 19.603 1.00 90.94 92 ILE A O 1
ATOM 703 N N . PHE A 1 93 ? -19.261 5.214 17.420 1.00 89.94 93 PHE A N 1
ATOM 704 C CA . PHE A 1 93 ? -18.770 6.580 17.602 1.00 89.94 93 PHE A CA 1
ATOM 705 C C . PHE A 1 93 ? -19.847 7.505 18.160 1.00 89.94 93 PHE A C 1
ATOM 707 O O . PHE A 1 93 ? -19.584 8.188 19.142 1.00 89.94 93 PHE A O 1
ATOM 714 N N . SER A 1 94 ? -21.068 7.471 17.628 1.00 89.00 94 SER A N 1
ATOM 715 C CA . SER A 1 94 ? -22.179 8.278 18.134 1.00 89.00 94 SER A CA 1
ATOM 716 C C . SER A 1 94 ? -22.524 7.952 19.585 1.00 89.00 94 SER A C 1
ATOM 718 O O . SER A 1 94 ? -22.824 8.859 20.356 1.00 89.00 94 SER A O 1
ATOM 720 N N . ARG A 1 95 ? -22.442 6.677 19.988 1.00 90.50 95 ARG A N 1
ATOM 721 C CA . ARG A 1 95 ? -22.674 6.258 21.377 1.00 90.50 95 ARG A CA 1
ATOM 722 C C . ARG A 1 95 ? -21.575 6.732 22.331 1.00 90.50 95 ARG A C 1
ATOM 724 O O . ARG A 1 95 ? -21.884 7.075 23.464 1.00 90.50 95 ARG A O 1
ATOM 731 N N . ASN A 1 96 ? -20.314 6.728 21.897 1.00 91.12 96 ASN A N 1
ATOM 732 C CA . ASN A 1 96 ? -19.173 7.069 22.758 1.00 91.12 96 ASN A CA 1
ATOM 733 C C . ASN A 1 96 ? -18.828 8.568 22.761 1.00 91.12 96 ASN A C 1
ATOM 735 O O . ASN A 1 96 ? -18.328 9.073 23.759 1.00 91.12 96 ASN A O 1
ATOM 739 N N . LEU A 1 97 ? -19.061 9.271 21.652 1.00 89.75 97 LEU A N 1
ATOM 740 C CA . LEU A 1 97 ? -18.629 10.657 21.426 1.00 89.75 97 LEU A CA 1
ATOM 741 C C . LEU A 1 97 ? -19.805 11.635 21.249 1.00 89.75 97 LEU A C 1
ATOM 743 O O . LEU A 1 97 ? -19.588 12.839 21.135 1.00 89.75 97 LEU A O 1
ATOM 747 N N . GLY A 1 98 ? -21.044 11.134 21.215 1.00 90.38 98 GLY A N 1
ATOM 748 C CA . GLY A 1 98 ? -22.247 11.913 20.919 1.00 90.38 98 GLY A CA 1
ATOM 749 C C . GLY A 1 98 ? -22.498 12.086 19.418 1.00 90.38 98 GLY A C 1
ATOM 750 O O . GLY A 1 98 ? -21.699 11.690 18.576 1.00 90.38 98 GLY A O 1
ATOM 751 N N . GLN A 1 99 ? -23.631 12.689 19.053 1.00 84.50 99 GLN A N 1
ATOM 752 C CA . GLN A 1 99 ? -24.025 12.870 17.645 1.00 84.50 99 GLN A CA 1
ATOM 753 C C . GLN A 1 99 ? -23.219 13.953 16.905 1.00 84.50 99 GLN A C 1
ATOM 755 O O . GLN A 1 99 ? -23.235 13.988 15.681 1.00 84.50 99 GLN A O 1
ATOM 760 N N . GLN A 1 100 ? -22.506 14.816 17.633 1.00 84.94 100 GLN A N 1
ATOM 761 C CA . GLN A 1 100 ? -21.810 15.992 17.092 1.00 84.94 100 GLN A CA 1
ATOM 762 C C . GLN A 1 100 ? -20.292 15.782 16.947 1.00 84.94 100 GLN A C 1
ATOM 764 O O . GLN A 1 100 ? -19.520 16.741 16.961 1.00 84.94 100 GLN A O 1
ATOM 769 N N . PHE A 1 101 ? -19.826 14.533 16.851 1.00 83.12 101 PHE A N 1
ATOM 770 C CA . PHE A 1 101 ? -18.396 14.272 16.713 1.00 83.12 101 PHE A CA 1
ATOM 771 C C . PHE A 1 101 ? -17.908 14.630 15.302 1.00 83.12 101 PHE A C 1
ATOM 773 O O . PHE A 1 101 ? -18.511 14.256 14.297 1.00 83.12 101 PHE A O 1
ATOM 780 N N . LYS A 1 102 ? -16.777 15.337 15.217 1.00 82.56 102 LYS A N 1
ATOM 781 C CA . LYS A 1 102 ? -16.109 15.638 13.947 1.00 82.56 102 LYS A CA 1
ATOM 782 C C . LYS A 1 102 ? -14.966 14.654 13.736 1.00 82.56 102 LYS A C 1
ATOM 784 O O . LYS A 1 102 ? -14.047 14.576 14.549 1.00 82.56 102 LYS A O 1
ATOM 789 N N . THR A 1 103 ? -15.001 13.905 12.638 1.00 81.88 103 THR A N 1
ATOM 790 C CA . THR A 1 103 ? -13.876 13.048 12.251 1.00 81.88 103 THR A CA 1
ATOM 791 C C . THR A 1 103 ? -12.755 13.903 11.670 1.00 81.88 103 THR A C 1
ATOM 793 O O . THR A 1 103 ? -12.983 14.726 10.786 1.00 81.88 103 THR A O 1
ATOM 796 N N . LEU A 1 104 ? -11.534 13.706 12.165 1.00 83.56 104 LEU A N 1
ATOM 797 C CA . LEU A 1 104 ? -10.334 14.357 11.651 1.00 83.56 104 LEU A CA 1
ATOM 798 C C . LEU A 1 104 ? -9.333 13.290 11.222 1.00 83.56 104 LEU A C 1
ATOM 800 O O . LEU A 1 104 ? -9.029 12.369 11.980 1.00 83.56 104 LEU A O 1
ATOM 804 N N . THR A 1 105 ? -8.771 13.445 10.029 1.00 86.38 105 THR A N 1
ATOM 805 C CA . THR A 1 105 ? -7.633 12.638 9.589 1.00 86.38 105 THR A CA 1
ATOM 806 C C . THR A 1 105 ? -6.351 13.378 9.942 1.00 86.38 105 THR A C 1
ATOM 808 O O . THR A 1 105 ? -6.112 14.485 9.462 1.00 86.38 105 THR A O 1
ATOM 811 N N . ARG A 1 106 ? -5.505 12.775 10.781 1.00 86.12 106 ARG A N 1
ATOM 812 C CA . ARG A 1 106 ? -4.182 13.319 11.115 1.00 86.12 106 ARG A CA 1
ATOM 813 C C . ARG A 1 106 ? -3.101 12.350 10.670 1.00 86.12 106 ARG A C 1
ATOM 815 O O . ARG A 1 106 ? -3.234 11.142 10.845 1.00 86.12 106 ARG A O 1
ATOM 822 N N . LYS A 1 107 ? -2.017 12.891 10.115 1.00 90.19 107 LYS A N 1
ATOM 823 C CA . LYS A 1 107 ? -0.787 12.122 9.926 1.00 90.19 107 LYS A CA 1
ATOM 824 C C . LYS A 1 107 ? -0.139 11.946 11.291 1.00 90.19 107 LYS A C 1
ATOM 826 O O . LYS A 1 107 ? 0.105 12.932 11.982 1.00 90.19 107 LYS A O 1
ATOM 831 N N . LEU A 1 108 ? 0.115 10.701 11.662 1.00 90.00 108 LEU A N 1
ATOM 832 C CA . LEU A 1 108 ? 0.814 10.351 12.889 1.00 90.00 108 LEU A CA 1
ATOM 833 C C . LEU A 1 108 ? 2.122 9.648 12.528 1.00 90.00 108 LEU A C 1
ATOM 835 O O . LEU A 1 108 ? 2.147 8.894 11.549 1.00 90.00 108 LEU A O 1
ATOM 839 N N . PRO A 1 109 ? 3.207 9.881 13.285 1.00 89.81 109 PRO A N 1
ATOM 840 C CA . PRO A 1 109 ? 4.431 9.122 13.094 1.00 89.81 109 PRO A CA 1
ATOM 841 C C . PRO A 1 109 ? 4.155 7.642 13.342 1.00 89.81 109 PRO A C 1
ATOM 843 O O . PRO A 1 109 ? 3.434 7.299 14.278 1.00 89.81 109 PRO A O 1
ATOM 846 N N . PHE A 1 110 ? 4.767 6.770 12.543 1.00 88.19 110 PHE A N 1
ATOM 847 C CA . PHE A 1 110 ? 4.542 5.325 12.607 1.00 88.19 110 PHE A CA 1
ATOM 848 C C . PHE A 1 110 ? 4.680 4.777 14.035 1.00 88.19 110 PHE A C 1
ATOM 850 O O . PHE A 1 110 ? 3.773 4.101 14.507 1.00 88.19 110 PHE A O 1
ATOM 857 N N . ASN A 1 111 ? 5.716 5.198 14.770 1.00 89.12 111 ASN A N 1
ATOM 858 C CA . ASN A 1 111 ? 5.965 4.795 16.160 1.00 89.12 111 ASN A CA 1
ATOM 859 C C . ASN A 1 111 ? 4.809 5.109 17.129 1.00 89.12 111 ASN A C 1
ATOM 861 O O . ASN A 1 111 ? 4.655 4.416 18.125 1.00 89.12 111 ASN A O 1
ATOM 865 N N . HIS A 1 112 ? 3.972 6.112 16.850 1.00 89.50 112 HIS A N 1
ATOM 866 C CA . HIS A 1 112 ? 2.823 6.440 17.707 1.00 89.50 112 HIS A CA 1
ATOM 867 C C . HIS A 1 112 ? 1.632 5.500 17.481 1.00 89.50 112 HIS A C 1
ATOM 869 O O . HIS A 1 112 ? 0.726 5.445 18.306 1.00 89.50 112 HIS A O 1
ATOM 875 N N . CYS A 1 113 ? 1.621 4.772 16.363 1.00 89.12 113 CYS A N 1
ATOM 876 C CA . CYS A 1 113 ? 0.539 3.870 15.978 1.00 89.12 113 CYS A CA 1
ATOM 877 C C . CYS A 1 113 ? 0.816 2.407 16.352 1.00 89.12 113 CYS A C 1
ATOM 879 O O . CYS A 1 113 ? -0.062 1.564 16.180 1.00 89.12 113 CYS A O 1
ATOM 881 N N . ILE A 1 114 ? 2.022 2.089 16.830 1.00 91.75 114 ILE A N 1
ATOM 882 C CA . ILE A 1 114 ? 2.448 0.721 17.148 1.00 91.75 114 ILE A CA 1
ATOM 883 C C . ILE A 1 114 ? 2.830 0.594 18.609 1.00 91.75 114 ILE A C 1
ATOM 885 O O . ILE A 1 114 ? 3.501 1.457 19.177 1.00 91.75 114 ILE A O 1
ATOM 889 N N . HIS A 1 115 ? 2.482 -0.558 19.174 1.00 93.31 115 HIS A N 1
ATOM 890 C CA . HIS A 1 115 ? 2.911 -0.940 20.507 1.00 93.31 115 HIS A CA 1
ATOM 891 C C . HIS A 1 115 ? 4.444 -1.004 20.590 1.00 93.31 115 HIS A C 1
ATOM 893 O O . HIS A 1 115 ? 5.099 -1.542 19.692 1.00 93.31 115 HIS A O 1
ATOM 899 N N . SER A 1 116 ? 5.007 -0.474 21.680 1.00 91.75 116 SER A N 1
ATOM 900 C CA . SER A 1 116 ? 6.454 -0.294 21.875 1.00 91.75 116 SER A CA 1
ATOM 901 C C . SER A 1 116 ? 7.255 -1.581 21.665 1.00 91.75 116 SER A C 1
ATOM 903 O O . SER A 1 116 ? 8.302 -1.557 21.022 1.00 91.75 116 SER A O 1
ATOM 905 N N . SER A 1 117 ? 6.713 -2.720 22.105 1.00 95.19 117 SER A N 1
ATOM 906 C CA . SER A 1 117 ? 7.324 -4.047 21.943 1.00 95.19 117 SER A CA 1
ATOM 907 C C . SER A 1 117 ? 7.611 -4.442 20.489 1.00 95.19 117 SER A C 1
ATOM 909 O O . SER A 1 117 ? 8.526 -5.223 20.246 1.00 95.19 117 SER A O 1
ATOM 911 N N . TYR A 1 118 ? 6.855 -3.924 19.514 1.00 94.44 118 TYR A N 1
ATOM 912 C CA . TYR A 1 118 ? 7.012 -4.277 18.097 1.00 94.44 118 TYR A CA 1
ATOM 913 C C . TYR A 1 118 ? 7.760 -3.222 17.282 1.00 94.44 118 TYR A C 1
ATOM 915 O O . TYR A 1 118 ? 8.118 -3.490 16.134 1.00 94.44 118 TYR A O 1
ATOM 923 N N . GLN A 1 119 ? 8.004 -2.034 17.844 1.00 92.81 119 GLN A N 1
ATOM 924 C CA . GLN A 1 119 ? 8.561 -0.905 17.096 1.00 92.81 119 GLN A CA 1
ATOM 925 C C . GLN A 1 119 ? 9.919 -1.236 16.482 1.00 92.81 119 GLN A C 1
ATOM 927 O O . GLN A 1 119 ? 10.119 -0.989 15.298 1.00 92.81 119 GLN A O 1
ATOM 932 N N . SER A 1 120 ? 10.831 -1.832 17.254 1.00 92.81 120 SER A N 1
ATOM 933 C CA . SER A 1 120 ? 12.179 -2.158 16.771 1.00 92.81 120 SER A CA 1
ATOM 934 C C . SER A 1 120 ? 12.142 -3.124 15.577 1.00 92.81 120 SER A C 1
ATOM 936 O O . SER A 1 120 ? 12.662 -2.819 14.502 1.00 92.81 120 SER A O 1
ATOM 938 N N . ALA A 1 121 ? 11.432 -4.247 15.725 1.00 93.94 121 ALA A N 1
ATOM 939 C CA . ALA A 1 121 ? 11.340 -5.267 14.683 1.00 93.94 121 ALA A CA 1
ATOM 940 C C . ALA A 1 121 ? 10.647 -4.753 13.410 1.00 93.94 121 ALA A C 1
ATOM 942 O O . ALA A 1 121 ? 11.083 -5.060 12.302 1.00 93.94 121 ALA A O 1
ATOM 943 N N . LEU A 1 122 ? 9.572 -3.971 13.550 1.00 94.75 122 LEU A N 1
ATOM 944 C CA . LEU A 1 122 ? 8.841 -3.437 12.401 1.00 94.75 122 LEU A CA 1
ATOM 945 C C . LEU A 1 122 ? 9.604 -2.318 11.697 1.00 94.75 122 LEU A C 1
ATOM 947 O O . LEU A 1 122 ? 9.657 -2.325 10.471 1.00 94.75 122 LEU A O 1
ATOM 951 N N . ASN A 1 123 ? 10.234 -1.405 12.440 1.00 93.69 123 ASN A N 1
ATOM 952 C CA . ASN A 1 123 ? 11.050 -0.349 11.841 1.00 93.69 123 ASN A CA 1
ATOM 953 C C . ASN A 1 123 ? 12.207 -0.936 11.037 1.00 93.69 123 ASN A C 1
ATOM 955 O O . ASN A 1 123 ? 12.382 -0.561 9.884 1.00 93.69 123 ASN A O 1
ATOM 959 N N . SER A 1 124 ? 12.941 -1.899 11.603 1.00 94.56 124 SER A N 1
ATOM 960 C CA . SER A 1 124 ? 14.044 -2.557 10.894 1.00 94.56 124 SER A CA 1
ATOM 961 C C . SER A 1 124 ? 13.577 -3.210 9.587 1.00 94.56 124 SER A C 1
ATOM 963 O O . SER A 1 124 ? 14.200 -3.015 8.546 1.00 94.56 124 SER A O 1
ATOM 965 N N . ARG A 1 125 ? 12.436 -3.912 9.605 1.00 95.94 125 ARG A N 1
ATOM 966 C CA . ARG A 1 125 ? 11.865 -4.534 8.399 1.00 95.94 125 ARG A CA 1
ATOM 967 C C . ARG A 1 125 ? 11.421 -3.515 7.356 1.00 95.94 125 ARG A C 1
ATOM 969 O O . ARG A 1 125 ? 11.639 -3.739 6.173 1.00 95.94 125 ARG A O 1
ATOM 976 N N . ILE A 1 126 ? 10.789 -2.422 7.782 1.00 94.56 126 ILE A N 1
ATOM 977 C CA . ILE A 1 126 ? 10.338 -1.362 6.873 1.00 94.56 126 ILE A CA 1
ATOM 978 C C . ILE A 1 126 ? 11.537 -0.691 6.216 1.00 94.56 126 ILE A C 1
ATOM 980 O O . ILE A 1 126 ? 11.545 -0.551 5.000 1.00 94.56 126 ILE A O 1
ATOM 984 N N . VAL A 1 127 ? 12.551 -0.324 7.002 1.00 95.06 127 VAL A N 1
ATOM 985 C CA . VAL A 1 127 ? 13.777 0.290 6.481 1.00 95.06 127 VAL A CA 1
ATOM 986 C C . VAL A 1 127 ? 14.447 -0.643 5.477 1.00 95.06 127 VAL A C 1
ATOM 988 O O . VAL A 1 127 ? 14.660 -0.225 4.345 1.00 95.06 127 VAL A O 1
ATOM 991 N N . SER A 1 128 ? 14.659 -1.914 5.834 1.00 96.75 128 SER A N 1
ATOM 992 C CA . SER A 1 128 ? 15.247 -2.910 4.927 1.00 96.75 128 SER A CA 1
ATOM 993 C C . SER A 1 128 ? 14.450 -3.049 3.628 1.00 96.75 128 SER A C 1
ATOM 995 O O . SER A 1 128 ? 15.019 -2.962 2.549 1.00 96.75 128 SER A O 1
ATOM 997 N N . ALA A 1 129 ? 13.123 -3.197 3.702 1.00 95.56 129 ALA A N 1
ATOM 998 C CA . ALA A 1 129 ? 12.289 -3.338 2.508 1.00 95.56 129 ALA A CA 1
ATOM 999 C C . ALA A 1 129 ? 12.307 -2.076 1.626 1.00 95.56 129 ALA A C 1
ATOM 1001 O O . ALA A 1 129 ? 12.302 -2.168 0.395 1.00 95.56 129 ALA A O 1
ATOM 1002 N N . CYS A 1 130 ? 12.329 -0.891 2.241 1.00 94.38 130 CYS A N 1
ATOM 1003 C CA . CYS A 1 130 ? 12.471 0.369 1.522 1.00 94.38 130 CYS A CA 1
ATOM 1004 C C . CYS A 1 130 ? 13.836 0.461 0.834 1.00 94.38 130 CYS A C 1
ATOM 1006 O O . CYS A 1 130 ? 13.887 0.814 -0.341 1.00 94.38 130 CYS A O 1
ATOM 1008 N N . GLU A 1 131 ? 14.921 0.119 1.529 1.00 96.56 131 GLU A N 1
ATOM 1009 C CA . GLU A 1 131 ? 16.273 0.096 0.966 1.00 96.56 131 GLU A CA 1
ATOM 1010 C C . GLU A 1 131 ? 16.376 -0.883 -0.205 1.00 96.56 131 GLU A C 1
ATOM 1012 O O . GLU A 1 131 ? 16.862 -0.501 -1.269 1.00 96.56 131 GLU A O 1
ATOM 1017 N N . ASP A 1 132 ? 15.847 -2.097 -0.057 1.00 95.50 132 ASP A N 1
ATOM 1018 C CA . ASP A 1 132 ? 15.826 -3.106 -1.117 1.00 95.50 132 ASP A CA 1
ATOM 1019 C C . ASP A 1 132 ? 15.066 -2.602 -2.349 1.00 95.50 132 ASP A C 1
ATOM 1021 O O . ASP A 1 132 ? 15.573 -2.665 -3.472 1.00 95.50 132 ASP A O 1
ATOM 1025 N N . THR A 1 133 ? 13.881 -2.017 -2.147 1.00 93.25 133 THR A N 1
ATOM 1026 C CA . THR A 1 133 ? 13.079 -1.431 -3.235 1.00 93.25 133 THR A CA 1
ATOM 1027 C C . THR A 1 133 ? 13.845 -0.306 -3.932 1.00 93.25 133 THR A C 1
ATOM 1029 O O . THR A 1 133 ? 13.934 -0.268 -5.160 1.00 93.25 133 THR A O 1
ATOM 1032 N N . HIS A 1 134 ? 14.466 0.588 -3.159 1.00 93.19 134 HIS A N 1
ATOM 1033 C CA . HIS A 1 134 ? 15.298 1.661 -3.697 1.00 93.19 134 HIS A CA 1
ATOM 1034 C C . HIS A 1 134 ? 16.478 1.120 -4.509 1.00 93.19 134 HIS A C 1
ATOM 1036 O O . HIS A 1 134 ? 16.765 1.645 -5.589 1.00 93.19 134 HIS A O 1
ATOM 1042 N N . GLN A 1 135 ? 17.151 0.070 -4.033 1.00 95.19 135 GLN A N 1
ATOM 1043 C CA . GLN A 1 135 ? 18.257 -0.557 -4.752 1.00 95.19 135 GLN A CA 1
ATOM 1044 C C . GLN A 1 135 ? 17.794 -1.196 -6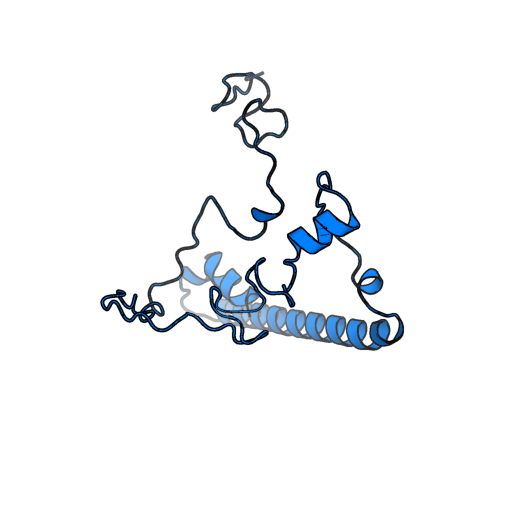.062 1.00 95.19 135 GLN A C 1
ATOM 1046 O O . GLN A 1 135 ? 18.453 -1.010 -7.086 1.00 95.19 135 GLN A O 1
ATOM 1051 N N . VAL A 1 136 ? 16.666 -1.910 -6.057 1.00 94.38 136 VAL A N 1
ATOM 1052 C CA . VAL A 1 136 ? 16.096 -2.531 -7.261 1.00 94.38 136 VAL A CA 1
ATOM 1053 C C . VAL A 1 136 ? 15.760 -1.469 -8.303 1.00 94.38 136 VAL A C 1
ATOM 1055 O O . VAL A 1 136 ? 16.234 -1.563 -9.436 1.00 94.38 136 VAL A O 1
ATOM 1058 N N . VAL A 1 137 ? 15.024 -0.422 -7.917 1.00 93.56 137 VAL A N 1
ATOM 1059 C CA . VAL A 1 137 ? 14.660 0.677 -8.824 1.00 93.56 137 VAL A CA 1
ATOM 1060 C C . VAL A 1 137 ? 15.908 1.381 -9.359 1.00 93.56 137 VAL A C 1
ATOM 1062 O O . VAL A 1 137 ? 16.017 1.606 -10.564 1.00 93.56 137 VAL A O 1
ATOM 1065 N N . SER A 1 138 ? 16.889 1.671 -8.499 1.00 92.44 138 SER A N 1
ATOM 1066 C CA . SER A 1 138 ? 18.130 2.344 -8.909 1.00 92.44 138 SER A CA 1
ATOM 1067 C C . SER A 1 138 ? 18.933 1.498 -9.899 1.00 92.44 138 SER A C 1
ATOM 1069 O O . SER A 1 138 ? 19.387 1.997 -10.928 1.00 92.44 138 SER A O 1
ATOM 1071 N N . ARG A 1 139 ? 19.079 0.194 -9.634 1.00 95.00 139 ARG A N 1
ATOM 1072 C CA . ARG A 1 139 ? 19.780 -0.730 -10.538 1.00 95.00 139 ARG A CA 1
ATOM 1073 C C . ARG A 1 139 ? 19.040 -0.893 -11.862 1.00 95.00 139 ARG A C 1
ATOM 1075 O O . ARG A 1 139 ? 19.689 -0.892 -12.904 1.00 95.00 139 ARG A O 1
ATOM 1082 N N . ALA A 1 140 ? 17.709 -0.977 -11.844 1.00 93.69 140 ALA A N 1
ATOM 1083 C CA . ALA A 1 140 ? 16.900 -1.039 -13.058 1.00 93.69 140 ALA A CA 1
ATOM 1084 C C . ALA A 1 140 ? 17.068 0.227 -13.913 1.00 93.69 140 ALA A C 1
ATOM 1086 O O . ALA A 1 140 ? 17.275 0.133 -15.122 1.00 93.69 140 ALA A O 1
ATOM 1087 N N . GLN A 1 141 ? 17.061 1.410 -13.292 1.00 91.44 141 GLN A N 1
ATOM 1088 C CA . GLN A 1 141 ? 17.311 2.675 -13.985 1.00 91.44 141 GLN A CA 1
ATOM 1089 C C . GLN A 1 141 ? 18.717 2.732 -14.592 1.00 91.44 141 GLN A C 1
ATOM 1091 O O . GLN A 1 141 ? 18.854 3.069 -15.766 1.00 91.44 141 GLN A O 1
ATOM 1096 N N . LEU A 1 142 ? 19.756 2.369 -13.830 1.00 94.19 142 LEU A N 1
ATOM 1097 C CA . LEU A 1 142 ? 21.138 2.332 -14.323 1.00 94.19 142 LEU A CA 1
ATOM 1098 C C . LEU A 1 142 ? 21.298 1.355 -15.489 1.00 94.19 142 LEU A C 1
ATOM 1100 O O . LEU A 1 142 ? 21.895 1.704 -16.506 1.00 94.19 142 LEU A O 1
ATOM 1104 N N . PHE A 1 143 ? 20.723 0.158 -15.366 1.00 93.38 143 PHE A N 1
ATOM 1105 C CA . PHE A 1 143 ? 20.733 -0.837 -16.430 1.00 93.38 143 PHE A CA 1
ATOM 1106 C C . PHE A 1 143 ? 20.070 -0.302 -17.700 1.00 93.38 143 PHE A C 1
ATOM 1108 O O . PHE A 1 143 ? 20.644 -0.408 -18.779 1.00 93.38 143 PHE A O 1
ATOM 1115 N N . ILE A 1 144 ? 18.892 0.315 -17.587 1.00 91.12 144 ILE A N 1
ATOM 1116 C CA . ILE A 1 144 ? 18.154 0.828 -18.747 1.00 91.12 144 ILE A CA 1
ATOM 1117 C C . ILE A 1 144 ? 18.862 2.030 -19.371 1.00 91.12 144 ILE A C 1
ATOM 1119 O O . ILE A 1 144 ? 18.905 2.130 -20.598 1.00 91.12 144 ILE A O 1
ATOM 1123 N N . ASN A 1 145 ? 19.471 2.902 -18.565 1.00 90.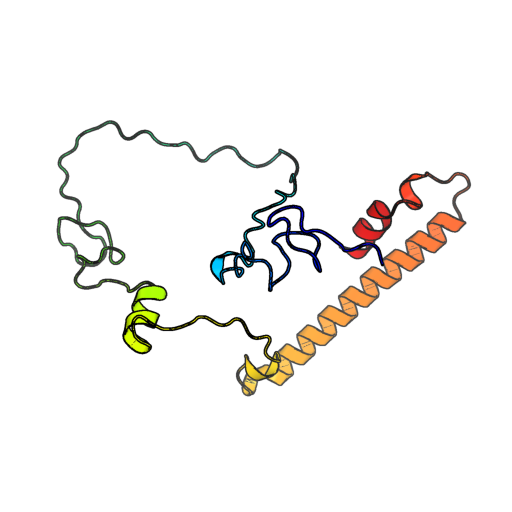38 145 ASN A N 1
ATOM 1124 C CA . ASN A 1 145 ? 20.323 3.983 -19.059 1.00 90.38 145 ASN A CA 1
ATOM 1125 C C . ASN A 1 145 ? 21.494 3.423 -19.872 1.00 90.38 145 ASN A C 1
ATOM 1127 O O . ASN A 1 145 ? 21.680 3.803 -21.027 1.00 90.38 145 ASN A O 1
ATOM 1131 N N . GLN A 1 146 ? 22.231 2.463 -19.308 1.00 93.00 146 GLN A N 1
ATOM 1132 C CA . GLN A 1 146 ? 23.362 1.834 -19.984 1.00 93.00 146 GLN A CA 1
ATOM 1133 C C . GLN A 1 146 ? 22.925 1.093 -21.251 1.00 93.00 146 GLN A C 1
ATOM 1135 O O . GLN A 1 146 ? 23.559 1.214 -22.296 1.00 93.00 146 GLN A O 1
ATOM 1140 N N . TYR A 1 147 ? 21.829 0.341 -21.189 1.00 90.88 147 TYR A N 1
ATOM 1141 C CA . TYR A 1 147 ? 21.268 -0.358 -22.339 1.00 90.88 147 TYR A CA 1
ATOM 1142 C C . TYR A 1 147 ? 20.891 0.624 -23.449 1.00 90.88 147 TYR A C 1
ATOM 1144 O O . TYR A 1 147 ? 21.265 0.421 -24.601 1.00 90.88 147 TYR A O 1
ATOM 1152 N N . THR A 1 148 ? 20.222 1.725 -23.093 1.00 89.75 148 THR A N 1
ATOM 1153 C CA . THR A 1 148 ? 19.812 2.757 -24.047 1.00 89.75 148 THR A CA 1
ATOM 1154 C C . THR A 1 148 ? 21.017 3.367 -24.744 1.00 89.75 148 THR A C 1
ATOM 1156 O O . THR A 1 148 ? 20.978 3.479 -25.960 1.00 89.75 148 THR A O 1
ATOM 1159 N N . LEU A 1 149 ? 22.096 3.690 -24.025 1.00 88.75 149 LEU A N 1
ATOM 1160 C CA . LEU A 1 149 ? 23.317 4.254 -24.619 1.00 88.75 149 LEU A CA 1
ATOM 1161 C C . LEU A 1 149 ? 23.998 3.316 -25.629 1.00 88.75 149 LEU A C 1
ATOM 1163 O O . LEU A 1 149 ? 24.652 3.787 -26.553 1.00 88.75 149 LEU A O 1
ATOM 1167 N N . ASN A 1 150 ? 23.830 2.001 -25.475 1.00 91.19 150 ASN A N 1
ATOM 1168 C CA . ASN A 1 150 ? 24.442 0.999 -26.351 1.00 91.19 150 ASN A CA 1
ATOM 1169 C C . ASN A 1 150 ? 23.547 0.578 -27.533 1.00 91.19 150 ASN A C 1
ATOM 1171 O O . ASN A 1 150 ? 23.959 -0.233 -28.367 1.00 91.19 150 ASN A O 1
ATOM 1175 N N . LEU A 1 151 ? 22.320 1.099 -27.629 1.00 89.31 151 LEU A N 1
ATOM 1176 C CA . LEU A 1 151 ? 21.429 0.814 -28.752 1.00 89.31 151 LEU A CA 1
ATOM 1177 C C . LEU A 1 151 ? 21.882 1.559 -30.013 1.00 89.31 151 LEU A C 1
ATOM 1179 O O . LEU A 1 151 ? 22.055 2.771 -30.003 1.00 89.31 151 LEU A O 1
ATOM 1183 N N . LYS A 1 152 ? 21.978 0.840 -31.138 1.00 87.25 152 LYS A N 1
ATOM 1184 C CA . LYS A 1 152 ? 22.248 1.443 -32.459 1.00 87.25 152 LYS A CA 1
ATOM 1185 C C . LYS A 1 152 ? 21.056 2.232 -33.014 1.00 87.25 152 LYS A C 1
ATOM 1187 O O . LYS A 1 152 ? 21.238 3.122 -33.835 1.00 87.25 152 LYS A O 1
ATOM 1192 N N . VAL A 1 153 ? 19.838 1.881 -32.595 1.00 85.94 153 VAL A N 1
ATOM 1193 C CA . VAL A 1 153 ? 18.588 2.551 -32.975 1.00 85.94 153 VAL A CA 1
ATOM 1194 C C . VAL A 1 153 ? 17.726 2.689 -31.728 1.00 85.94 153 VAL A C 1
ATOM 1196 O O . VAL A 1 153 ? 17.427 1.693 -31.066 1.00 85.94 153 VAL A O 1
ATOM 1199 N N . HIS A 1 154 ? 17.310 3.913 -31.409 1.00 83.44 154 HIS A N 1
ATOM 1200 C CA . HIS A 1 154 ? 16.465 4.179 -30.247 1.00 83.44 154 HIS A CA 1
ATOM 1201 C C . HIS A 1 154 ? 14.990 4.244 -30.636 1.00 83.44 154 HIS A C 1
ATOM 1203 O O . HIS A 1 154 ? 14.605 4.854 -31.632 1.00 83.44 154 HIS A O 1
ATOM 1209 N N . SER A 1 155 ? 14.143 3.666 -29.789 1.00 86.50 155 SER A N 1
ATOM 1210 C CA . SER A 1 155 ? 12.704 3.892 -29.849 1.00 86.50 155 SER A CA 1
ATOM 1211 C C . SER A 1 155 ? 12.350 5.201 -29.145 1.00 86.50 155 SER A C 1
ATOM 1213 O O . SER A 1 155 ? 12.730 5.412 -27.992 1.00 86.50 155 SER A O 1
ATOM 1215 N N . ASN A 1 156 ? 11.524 6.040 -29.781 1.00 86.62 156 ASN A N 1
ATOM 1216 C CA . ASN A 1 156 ? 11.015 7.287 -29.188 1.00 86.62 156 ASN A CA 1
ATOM 1217 C C . ASN A 1 156 ? 10.258 7.075 -27.864 1.00 86.62 156 ASN A C 1
ATOM 1219 O O . ASN A 1 156 ? 10.020 8.024 -27.120 1.00 86.62 156 ASN A O 1
ATOM 1223 N N . HIS A 1 157 ? 9.845 5.842 -27.562 1.00 86.50 157 HIS A N 1
ATOM 1224 C CA . HIS A 1 157 ? 9.147 5.508 -26.325 1.00 86.50 157 HIS A CA 1
ATOM 1225 C C . HIS A 1 157 ? 10.033 5.632 -25.079 1.00 86.50 157 HIS A C 1
ATOM 1227 O O . HIS A 1 157 ? 9.504 5.970 -24.024 1.00 86.50 157 HIS A O 1
ATOM 1233 N N . ILE A 1 158 ? 11.349 5.434 -25.201 1.00 86.75 158 ILE A N 1
ATOM 1234 C CA . ILE A 1 158 ? 12.302 5.494 -24.077 1.00 86.75 158 ILE A CA 1
ATOM 1235 C C . ILE A 1 158 ? 12.395 6.917 -23.503 1.00 86.75 158 ILE A C 1
ATOM 1237 O O . ILE A 1 158 ? 12.575 7.107 -22.304 1.00 86.75 158 ILE A O 1
ATOM 1241 N N . PHE A 1 159 ? 12.181 7.934 -24.337 1.00 85.81 159 PHE A N 1
ATOM 1242 C CA . PHE A 1 159 ? 12.204 9.340 -23.925 1.00 85.81 159 PHE A CA 1
ATOM 1243 C C . PHE A 1 159 ? 10.867 9.831 -23.350 1.00 85.81 159 PHE A C 1
ATOM 1245 O O . PHE A 1 159 ? 10.739 10.992 -22.966 1.00 85.81 159 PHE A O 1
ATOM 1252 N N . LYS A 1 160 ? 9.841 8.970 -23.282 1.00 90.69 160 LYS A N 1
ATOM 1253 C CA . LYS A 1 160 ? 8.532 9.338 -22.732 1.00 90.69 160 LYS A CA 1
ATOM 1254 C C . LYS A 1 160 ? 8.496 9.106 -21.227 1.00 90.69 160 LYS A C 1
ATOM 1256 O O . LYS A 1 160 ? 8.905 8.062 -20.731 1.00 90.69 160 LYS A O 1
ATOM 1261 N N . GLN A 1 161 ? 7.865 10.028 -20.508 1.00 87.25 161 GLN A N 1
ATOM 1262 C CA . GLN A 1 161 ? 7.677 9.941 -19.057 1.00 87.25 161 GLN A CA 1
ATOM 1263 C C . GLN A 1 161 ? 7.008 8.625 -18.612 1.00 87.25 161 GLN A C 1
ATOM 1265 O O . GLN A 1 161 ? 7.377 8.048 -17.595 1.00 87.25 161 GLN A O 1
ATOM 1270 N N . ASN A 1 162 ? 6.061 8.111 -19.406 1.00 90.81 162 ASN A N 1
ATOM 1271 C CA . ASN A 1 162 ? 5.365 6.850 -19.122 1.00 90.81 162 ASN A CA 1
ATOM 1272 C C . ASN A 1 162 ? 6.308 5.638 -19.061 1.00 90.81 162 ASN A C 1
ATOM 1274 O O . ASN A 1 162 ? 6.049 4.708 -18.299 1.00 90.81 162 ASN A O 1
ATOM 1278 N N . PHE A 1 163 ? 7.384 5.642 -19.852 1.00 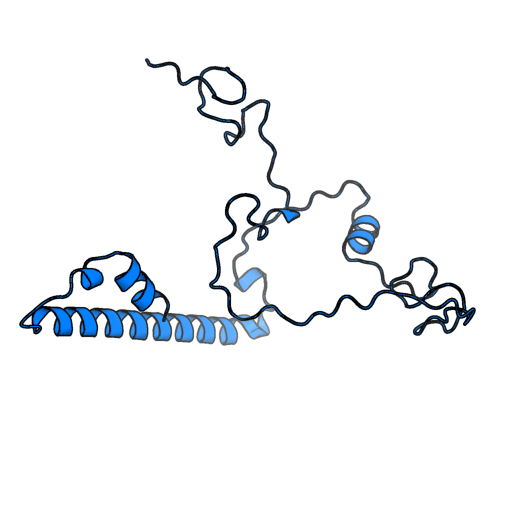89.25 163 PHE A N 1
ATOM 1279 C CA . PHE A 1 163 ? 8.372 4.566 -19.846 1.00 89.25 163 PHE A CA 1
ATOM 1280 C C . PHE A 1 163 ? 9.112 4.534 -18.505 1.00 89.25 163 PHE A C 1
ATOM 1282 O O . PHE A 1 163 ? 9.080 3.523 -17.808 1.00 89.25 163 PHE A O 1
ATOM 1289 N N . TRP A 1 164 ? 9.652 5.676 -18.077 1.00 87.31 164 TRP A N 1
ATOM 1290 C CA . TRP A 1 164 ? 10.346 5.802 -16.794 1.00 87.31 164 TRP A CA 1
ATOM 1291 C C . TRP A 1 164 ? 9.428 5.587 -15.592 1.00 87.31 164 TRP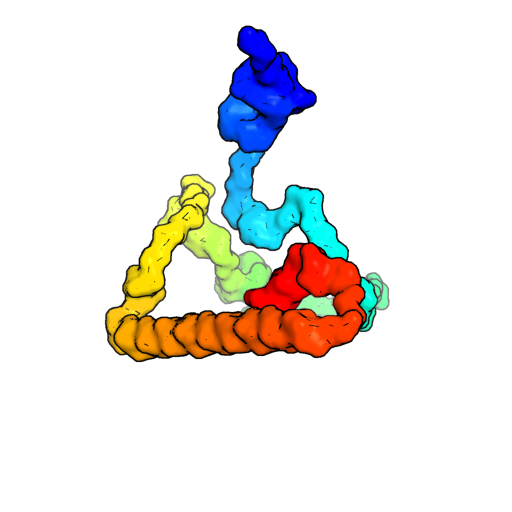 A C 1
ATOM 1293 O O . TRP A 1 164 ? 9.829 4.939 -14.631 1.00 87.31 164 TRP A O 1
ATOM 1303 N N . TYR A 1 165 ? 8.166 6.021 -15.662 1.00 90.31 165 TYR A N 1
ATOM 1304 C CA . TYR A 1 165 ? 7.187 5.685 -14.627 1.00 90.31 165 TYR A CA 1
ATOM 1305 C C . TYR A 1 165 ? 6.948 4.184 -14.487 1.00 90.31 165 TYR A C 1
ATOM 1307 O O . TYR A 1 165 ? 6.747 3.723 -13.370 1.00 90.31 165 TYR A O 1
ATOM 1315 N N . SER A 1 166 ? 6.968 3.434 -15.590 1.00 85.88 166 SER A N 1
ATOM 1316 C CA . SER A 1 166 ? 6.782 1.980 -15.544 1.00 85.88 166 SER A CA 1
ATOM 1317 C C . SER A 1 166 ? 7.972 1.284 -14.877 1.00 85.88 166 SER A C 1
ATOM 1319 O O . SER A 1 166 ? 7.786 0.296 -14.182 1.00 85.88 166 SER A O 1
ATOM 1321 N N . ILE A 1 167 ? 9.180 1.834 -15.034 1.00 84.12 167 ILE A N 1
ATOM 1322 C CA . ILE A 1 167 ? 10.405 1.332 -14.394 1.00 84.12 167 ILE A CA 1
ATOM 1323 C C . ILE A 1 167 ? 10.411 1.653 -12.895 1.00 84.12 167 ILE A C 1
ATOM 1325 O O . ILE A 1 167 ? 10.762 0.808 -12.083 1.00 84.12 167 ILE A O 1
ATOM 1329 N N . CYS A 1 168 ? 9.988 2.858 -12.508 1.00 83.31 168 CYS A N 1
ATOM 1330 C CA . CYS A 1 168 ? 9.935 3.270 -11.101 1.00 83.31 168 CYS A CA 1
ATOM 1331 C C . CYS A 1 168 ? 8.760 2.669 -10.308 1.00 83.31 168 CYS A C 1
ATOM 1333 O O . CYS A 1 168 ? 8.655 2.935 -9.116 1.00 83.31 168 CYS A O 1
ATOM 1335 N N . GLN A 1 169 ? 7.842 1.950 -10.964 1.00 81.75 169 GLN A N 1
ATOM 1336 C CA . GLN A 1 169 ? 6.705 1.264 -10.333 1.00 81.75 169 GLN A CA 1
ATOM 1337 C C . GLN A 1 169 ? 6.946 -0.237 -10.103 1.00 81.75 169 GLN A C 1
ATOM 1339 O O . GLN A 1 169 ? 6.010 -0.919 -9.683 1.00 81.75 169 GLN A O 1
ATOM 1344 N N . LEU A 1 170 ? 8.153 -0.733 -10.404 1.00 61.88 170 LEU A N 1
ATOM 1345 C CA . LEU A 1 170 ? 8.629 -2.046 -9.953 1.00 61.88 170 LEU A CA 1
ATOM 1346 C C . LEU A 1 170 ? 8.593 -2.127 -8.423 1.00 61.88 170 LEU A C 1
ATOM 1348 O O . LEU A 1 170 ? 8.144 -3.182 -7.927 1.00 61.88 170 LEU A O 1
#

Secondary structure (DSSP, 8-state):
----B-TTT--BT-SSTTSTTSTTPPPPPGGGSS--SS------S-S-----------------B-TTT--BS-SSTTSTTSTT----HHHHHHHHH-TTPPP------HHHHS-HHHHHHHHHHHHHHHHHHHHHHHHHHHHHHHHHHT-SS--TTTTSHHHHHHHTT-

pLDDT: mean 79.67, std 18.22, range [35.72, 96.75]

Foldseek 3Di:
DPFAADPDQRDTDDHYQCPPPDPNNDDQAPVCVPVPPPDDPPDDPDDDDDPPPPDDDDDDPPFQADPDQRDGDDHYLCDPPDPNNDDDPQSVCCVVPNPPDDDDDDDDDPCVVDDPVCCVVVVVVVVVVVVVLVVQLVVLVVVVVVVQVPDPDDDPVCVDPVNNVVSNVD